Protein AF-A0A7C9RPH0-F1 (afdb_monomer_lite)

Foldseek 3Di:
DAQQDWWAFPVRDIDGRHHDDDDDDDDDDDDDDDPQQQWDWDDPPNTTTIDRPFPAKWKWKAKAWPVVVVVCVVPNQALVVQQVVDPADPVRRGSKGKTWIDDVPCPPRQVVNNVVNVVHADPPIWMKMWMKMAGPSLVVNCVVVVQWDWDQPDPVVSIIIIIGHRVSRVRIDTPDMDID

Structure (mmCIF, N/CA/C/O backbone):
data_AF-A0A7C9RPH0-F1
#
_entry.id   AF-A0A7C9RPH0-F1
#
loop_
_atom_site.group_PDB
_atom_site.id
_atom_site.type_symbol
_atom_site.label_atom_id
_atom_site.label_alt_id
_atom_site.label_comp_id
_atom_site.label_asym_id
_atom_site.label_entity_id
_atom_site.label_seq_id
_atom_site.pdbx_PDB_ins_code
_atom_site.Cartn_x
_atom_site.Cartn_y
_atom_site.Cartn_z
_atom_site.occupancy
_atom_site.B_iso_or_equiv
_atom_site.auth_seq_id
_atom_site.auth_comp_id
_atom_site.auth_asym_id
_atom_site.auth_atom_id
_atom_site.pdbx_PDB_model_num
ATOM 1 N N . MET A 1 1 ? -15.385 -4.406 11.941 1.00 66.00 1 MET A N 1
ATOM 2 C CA . MET A 1 1 ? -15.751 -5.744 12.454 1.00 66.00 1 MET A CA 1
ATOM 3 C C . MET A 1 1 ? -17.190 -6.094 12.086 1.00 66.00 1 MET A C 1
ATOM 5 O O . MET A 1 1 ? -18.080 -5.258 12.237 1.00 66.00 1 MET A O 1
ATOM 9 N N . ALA A 1 2 ? -17.422 -7.305 11.589 1.00 77.12 2 ALA A N 1
ATOM 10 C CA . ALA A 1 2 ? -18.717 -7.814 11.143 1.00 77.12 2 ALA A CA 1
ATOM 11 C C . ALA A 1 2 ? -18.932 -9.259 11.617 1.00 77.12 2 ALA A C 1
ATOM 13 O O . ALA A 1 2 ? -17.967 -9.973 11.889 1.00 77.12 2 ALA A O 1
ATOM 14 N N . ALA A 1 3 ? -20.197 -9.687 11.698 1.00 85.25 3 ALA A N 1
ATOM 15 C CA . ALA A 1 3 ? -20.515 -11.095 11.918 1.00 85.25 3 ALA A CA 1
ATOM 16 C C . ALA A 1 3 ? -19.850 -11.942 10.824 1.00 85.25 3 ALA A C 1
ATOM 18 O O . ALA A 1 3 ? -19.819 -11.540 9.662 1.00 85.25 3 ALA A O 1
ATOM 19 N N . GLY A 1 4 ? -19.277 -13.077 11.207 1.00 84.94 4 GLY A N 1
ATOM 20 C CA . GLY A 1 4 ? -18.515 -13.924 10.301 1.00 84.94 4 GLY A CA 1
ATOM 21 C C . GLY A 1 4 ? -16.999 -13.699 10.309 1.00 84.94 4 GLY A C 1
ATOM 22 O O . GLY A 1 4 ? -16.309 -14.530 9.738 1.00 84.94 4 GLY A O 1
ATOM 23 N N . GLN A 1 5 ? -16.450 -12.661 10.950 1.00 88.75 5 GLN A N 1
ATOM 24 C CA . GLN A 1 5 ? -14.988 -12.472 11.057 1.00 88.75 5 GLN A CA 1
ATOM 25 C C . GLN A 1 5 ? -14.395 -13.178 12.288 1.00 88.75 5 GLN A C 1
ATOM 27 O O . GLN A 1 5 ? -15.106 -13.378 13.272 1.00 88.75 5 GLN A O 1
ATOM 32 N N . ASP A 1 6 ? -13.107 -13.525 12.243 1.00 87.50 6 ASP A N 1
ATOM 33 C CA . ASP A 1 6 ? -12.375 -14.141 13.360 1.00 87.50 6 ASP A CA 1
ATOM 34 C C . ASP A 1 6 ? -11.551 -13.114 14.155 1.00 87.50 6 ASP A C 1
ATOM 36 O O . ASP A 1 6 ? -11.037 -12.142 13.598 1.00 87.50 6 ASP A O 1
ATOM 40 N N . LEU A 1 7 ? -11.446 -13.333 15.468 1.00 81.75 7 LEU A N 1
ATOM 41 C CA . LEU A 1 7 ? -10.686 -12.534 16.429 1.00 81.75 7 LEU A CA 1
ATOM 42 C C . LEU A 1 7 ? -9.687 -13.408 17.184 1.00 81.75 7 LEU A C 1
ATOM 44 O O . LEU A 1 7 ? -10.058 -14.460 17.698 1.00 81.75 7 LEU A O 1
ATOM 48 N N . ALA A 1 8 ? -8.458 -12.929 17.355 1.00 81.06 8 ALA A N 1
ATOM 49 C CA . ALA A 1 8 ? -7.452 -13.625 18.149 1.00 81.06 8 ALA A CA 1
ATOM 50 C C . ALA A 1 8 ? -7.639 -13.401 19.666 1.00 81.06 8 ALA A C 1
ATOM 52 O O . ALA A 1 8 ? -7.936 -12.288 20.116 1.00 81.06 8 ALA A O 1
ATOM 53 N N . THR A 1 9 ? -7.421 -14.453 20.458 1.00 78.00 9 THR A N 1
ATOM 54 C CA . THR A 1 9 ? -7.361 -14.418 21.930 1.00 78.00 9 THR A CA 1
ATOM 55 C C . THR A 1 9 ? -5.921 -14.401 22.434 1.00 78.00 9 THR A C 1
ATOM 57 O O . THR A 1 9 ? -4.989 -14.736 21.705 1.00 78.00 9 THR A O 1
ATOM 60 N N . SER A 1 10 ? -5.737 -14.091 23.721 1.00 73.88 10 SER A N 1
ATOM 61 C CA . SER A 1 10 ? -4.418 -14.112 24.374 1.00 73.88 10 SER A CA 1
ATOM 62 C C . SER A 1 10 ? -3.764 -15.487 24.425 1.00 73.88 10 SER A C 1
ATOM 64 O O . SER A 1 10 ? -2.544 -15.573 24.495 1.00 73.88 10 SER A O 1
ATOM 66 N N . ALA A 1 11 ? -4.557 -16.554 24.330 1.00 79.81 11 ALA A N 1
ATOM 67 C CA . ALA A 1 11 ? -4.067 -17.923 24.225 1.00 79.81 11 ALA A CA 1
ATOM 68 C C . ALA A 1 11 ? -3.737 -18.334 22.773 1.00 79.81 11 ALA A C 1
ATOM 70 O O . ALA A 1 11 ? -3.493 -19.509 22.516 1.00 79.81 11 ALA A O 1
ATOM 71 N N . GLY A 1 12 ? -3.778 -17.402 21.812 1.00 78.00 12 GLY A N 1
ATOM 72 C CA . GLY A 1 12 ? -3.522 -17.679 20.395 1.00 78.00 12 GLY A CA 1
ATOM 73 C C . GLY A 1 12 ? -4.671 -18.388 19.668 1.00 78.00 12 GLY A C 1
ATOM 74 O O . GLY A 1 12 ? -4.477 -18.897 18.568 1.00 78.00 12 GLY A O 1
ATOM 75 N N . MET A 1 13 ? -5.869 -18.439 20.258 1.00 83.88 13 MET A N 1
ATOM 76 C CA . MET A 1 13 ? -7.048 -19.061 19.640 1.00 83.88 13 MET A CA 1
ATOM 77 C C . MET A 1 13 ? -7.831 -18.050 18.794 1.00 83.88 13 MET A C 1
ATOM 79 O O . MET A 1 13 ? -7.762 -16.851 19.045 1.00 83.88 13 MET A O 1
ATOM 83 N N . GLN A 1 14 ? -8.631 -18.535 17.840 1.00 86.94 14 GLN A N 1
ATOM 84 C CA . GLN A 1 14 ? -9.555 -17.714 17.048 1.00 86.94 14 GLN A CA 1
ATOM 85 C C . GLN A 1 14 ? -10.986 -17.804 17.606 1.00 86.94 14 GLN A C 1
ATOM 87 O O . GLN A 1 14 ? -11.475 -18.890 17.922 1.00 86.94 14 GLN A O 1
ATOM 92 N N . LEU A 1 15 ? -11.675 -16.667 17.706 1.00 84.44 15 LEU A N 1
ATOM 93 C CA . LEU A 1 15 ? -13.086 -16.540 18.070 1.00 84.44 15 LEU A CA 1
ATOM 94 C C . LEU A 1 15 ? -13.872 -15.913 16.918 1.00 84.44 15 LEU A C 1
ATOM 96 O O . LEU A 1 15 ? -13.566 -14.806 16.486 1.00 84.44 15 LEU A O 1
ATOM 100 N N . ARG A 1 16 ? -14.943 -16.575 16.477 1.00 89.56 16 ARG A N 1
ATOM 101 C CA . ARG A 1 16 ? -15.834 -16.072 15.424 1.00 89.56 16 ARG A CA 1
ATOM 102 C C . ARG A 1 16 ? -16.832 -15.054 15.982 1.00 89.56 16 ARG A C 1
ATOM 104 O O . ARG A 1 16 ? -17.532 -15.327 16.959 1.00 89.56 16 ARG A O 1
ATOM 111 N N . ILE A 1 17 ? -16.967 -13.904 15.324 1.00 85.38 17 ILE A N 1
ATOM 112 C CA . ILE A 1 17 ? -18.021 -12.925 15.616 1.00 85.38 17 ILE A CA 1
ATOM 113 C C . ILE A 1 17 ? -19.363 -13.497 15.147 1.00 85.38 17 ILE A C 1
ATOM 115 O O . ILE A 1 17 ? -19.589 -13.650 13.948 1.00 85.38 17 ILE A O 1
ATOM 119 N N . VAL A 1 18 ? -20.273 -13.779 16.081 1.00 90.75 18 VAL A N 1
ATOM 120 C CA . VAL A 1 18 ? -21.601 -14.345 15.769 1.00 90.75 18 VAL A CA 1
ATOM 121 C C . VAL A 1 18 ? -22.665 -13.281 15.490 1.00 90.75 18 VAL A C 1
ATOM 123 O O . VAL A 1 18 ? -23.576 -13.510 14.703 1.00 90.75 18 VAL A O 1
ATOM 126 N N . ALA A 1 19 ? -22.548 -12.103 16.105 1.00 88.19 19 ALA A N 1
ATOM 127 C CA . ALA A 1 19 ? -23.472 -10.988 15.930 1.00 88.19 19 ALA A CA 1
ATOM 128 C C . ALA A 1 19 ? -22.808 -9.669 16.353 1.00 88.19 19 ALA A C 1
ATOM 130 O O . ALA A 1 19 ? -21.837 -9.667 17.109 1.00 88.19 19 ALA A O 1
ATOM 131 N N . LYS A 1 20 ? -23.358 -8.541 15.892 1.00 89.19 20 LYS A N 1
ATOM 132 C CA . LYS A 1 20 ? -22.994 -7.192 16.352 1.00 89.19 20 LYS A CA 1
ATOM 133 C C . LYS A 1 20 ? -24.258 -6.406 16.696 1.00 89.19 20 LYS A C 1
ATOM 135 O O . LYS A 1 20 ? -25.255 -6.519 15.987 1.00 89.19 20 LYS A O 1
ATOM 140 N N . ARG A 1 21 ? -24.206 -5.579 17.742 1.00 88.25 21 ARG A N 1
ATOM 141 C CA . ARG A 1 21 ? -25.268 -4.628 18.102 1.00 88.25 21 ARG A CA 1
ATOM 142 C C . ARG A 1 21 ? -24.651 -3.249 18.303 1.00 88.25 21 ARG A C 1
ATOM 144 O O . ARG A 1 21 ? -23.811 -3.082 19.179 1.00 88.25 21 ARG A O 1
ATOM 151 N N . ALA A 1 22 ? -25.073 -2.280 17.497 1.00 85.19 22 ALA A N 1
ATOM 152 C CA . ALA A 1 22 ? -24.745 -0.877 17.719 1.00 85.19 22 ALA A CA 1
ATOM 153 C C . ALA A 1 22 ? -25.718 -0.285 18.747 1.00 85.19 22 ALA A C 1
ATOM 155 O O . ALA A 1 22 ? -26.910 -0.597 18.728 1.00 85.19 22 ALA A O 1
ATOM 156 N N . TRP A 1 23 ? -25.207 0.537 19.654 1.00 88.50 23 TRP A N 1
ATOM 157 C CA . TRP A 1 23 ? -25.990 1.225 20.674 1.00 88.50 23 TRP A CA 1
ATOM 158 C C . TRP A 1 23 ? -25.231 2.479 21.131 1.00 88.50 23 TRP A C 1
ATOM 160 O O . TRP A 1 23 ? -24.039 2.615 20.850 1.00 88.50 23 TRP A O 1
ATOM 170 N N . THR A 1 24 ? -25.921 3.402 21.796 1.00 87.12 24 THR A N 1
ATOM 171 C CA . THR A 1 24 ? -25.364 4.692 22.220 1.00 87.12 24 THR A CA 1
ATOM 172 C C . THR A 1 24 ? -25.488 4.838 23.731 1.00 87.12 24 THR A C 1
ATOM 174 O O . THR A 1 24 ? -26.584 4.693 24.268 1.00 87.12 24 THR A O 1
ATOM 177 N N . GLU A 1 25 ? -24.383 5.178 24.396 1.00 90.75 25 GLU A N 1
ATOM 178 C CA . GLU A 1 25 ? -24.331 5.548 25.817 1.00 90.75 25 GLU A CA 1
ATOM 179 C C . GLU A 1 25 ? -23.483 6.798 26.012 1.00 90.75 25 GLU A C 1
ATOM 181 O O . GLU A 1 25 ? -22.584 7.080 25.218 1.00 90.75 25 GLU A O 1
ATOM 186 N N . LYS A 1 26 ? -23.714 7.504 27.120 1.00 90.19 26 LYS A N 1
ATOM 187 C CA . LYS A 1 26 ? -22.752 8.464 27.659 1.00 90.19 26 LYS A CA 1
ATOM 188 C C . LYS A 1 26 ? -21.983 7.801 28.800 1.00 90.19 26 LYS A C 1
ATOM 190 O O . LYS A 1 26 ? -22.462 7.785 29.927 1.00 90.19 26 LYS A O 1
ATOM 195 N N . ALA A 1 27 ? -20.789 7.309 28.494 1.00 86.00 27 ALA A N 1
ATOM 196 C CA . ALA A 1 27 ? -19.848 6.751 29.459 1.00 86.00 27 ALA A CA 1
ATOM 197 C C . ALA A 1 27 ? -18.463 7.380 29.268 1.00 86.00 27 ALA A C 1
ATOM 199 O O . ALA A 1 27 ? -18.108 7.788 28.159 1.00 86.00 27 ALA A O 1
ATOM 200 N N . GLN A 1 28 ? -17.667 7.448 30.338 1.00 86.25 28 GLN A N 1
ATOM 201 C CA . GLN A 1 28 ? -16.252 7.779 30.204 1.00 86.25 28 GLN A CA 1
ATOM 202 C C . GLN A 1 28 ? -15.533 6.579 29.583 1.00 86.25 28 GLN A C 1
ATOM 204 O O . GLN A 1 28 ? -15.527 5.488 30.149 1.00 86.25 28 GLN A O 1
ATOM 209 N N . VAL A 1 29 ? -14.932 6.789 28.416 1.00 79.06 29 VAL A N 1
ATOM 210 C CA . VAL A 1 29 ? -14.102 5.793 27.735 1.00 79.06 29 VAL A CA 1
ATOM 211 C C . VAL A 1 29 ? -12.645 6.221 27.832 1.00 79.06 29 VAL A C 1
ATOM 213 O O . VAL A 1 29 ? -12.322 7.395 27.653 1.00 79.06 29 VAL A O 1
ATOM 216 N N . LEU A 1 30 ? -11.770 5.275 28.162 1.00 77.88 30 LEU A N 1
ATOM 217 C CA . LEU A 1 30 ? -10.332 5.503 28.266 1.00 77.88 30 LEU A CA 1
ATOM 218 C C . LEU A 1 30 ? -9.640 4.868 27.063 1.00 77.88 30 LEU A C 1
ATOM 220 O O . LEU A 1 30 ? -10.042 3.794 26.615 1.00 77.88 30 LEU A O 1
ATOM 224 N N . ASN A 1 31 ? -8.598 5.528 26.560 1.00 66.00 31 ASN A N 1
ATOM 225 C CA . ASN A 1 31 ? -7.715 4.955 25.554 1.00 66.00 31 ASN A CA 1
ATOM 226 C C . ASN A 1 31 ? -6.385 4.556 26.204 1.00 66.00 31 ASN A C 1
ATOM 228 O O . ASN A 1 31 ? -5.899 5.257 27.093 1.00 66.00 31 ASN A O 1
ATOM 232 N N . LEU A 1 32 ? -5.811 3.435 25.768 1.00 68.94 32 LEU A N 1
ATOM 233 C CA . LEU A 1 32 ? -4.523 2.951 26.253 1.00 68.94 32 LEU A CA 1
ATOM 234 C C . LEU A 1 32 ? -3.445 3.210 25.204 1.00 68.94 32 LEU A C 1
ATOM 236 O O . LEU A 1 32 ? -3.462 2.619 24.121 1.00 68.94 32 LEU A O 1
ATOM 240 N N . THR A 1 33 ? -2.475 4.048 25.554 1.00 65.38 33 THR A N 1
ATOM 241 C CA . THR A 1 33 ? -1.228 4.151 24.798 1.00 65.38 33 THR A CA 1
ATOM 242 C C . THR A 1 33 ? -0.324 2.999 25.218 1.00 65.38 33 THR A C 1
ATOM 244 O O . THR A 1 33 ? 0.070 2.906 26.377 1.00 65.38 33 THR A O 1
ATOM 247 N N . VAL A 1 34 ? -0.028 2.104 24.279 1.00 65.94 34 VAL A N 1
ATOM 248 C CA . VAL A 1 34 ? 0.954 1.029 24.454 1.00 65.94 34 VAL A CA 1
ATOM 249 C C . VAL A 1 34 ? 2.191 1.407 23.657 1.00 65.94 34 VAL A C 1
ATOM 251 O O . VAL A 1 34 ? 2.067 1.747 22.485 1.00 65.94 34 VAL A O 1
ATOM 254 N N . GLU A 1 35 ? 3.364 1.369 24.279 1.00 60.34 35 GLU A N 1
ATOM 255 C CA . GLU A 1 35 ? 4.635 1.582 23.587 1.00 60.34 35 GLU A CA 1
ATOM 256 C C . GLU A 1 35 ? 4.997 0.350 22.736 1.00 60.34 35 GLU A C 1
ATOM 258 O O . GLU A 1 35 ? 4.873 -0.793 23.186 1.00 60.34 35 GLU A O 1
ATOM 263 N N . GLY A 1 36 ? 5.436 0.567 21.493 1.00 67.56 36 GLY A N 1
ATOM 264 C CA . GLY A 1 36 ? 5.839 -0.502 20.577 1.00 67.56 36 GLY A CA 1
ATOM 265 C C . GLY A 1 36 ? 4.667 -1.106 19.801 1.00 67.56 36 GLY A C 1
ATOM 266 O O . GLY A 1 36 ? 4.068 -0.460 18.946 1.00 67.56 36 GLY A O 1
ATOM 267 N N . ILE A 1 37 ? 4.341 -2.381 20.033 1.00 61.66 37 ILE A N 1
ATOM 268 C CA . ILE A 1 37 ? 3.188 -2.999 19.367 1.00 61.66 37 ILE A CA 1
ATOM 269 C C . ILE A 1 37 ? 1.930 -2.440 20.034 1.00 61.66 37 ILE A C 1
ATOM 271 O O . ILE A 1 37 ? 1.573 -2.871 21.127 1.00 61.66 37 ILE A O 1
ATOM 275 N N . HIS A 1 38 ? 1.234 -1.522 19.353 1.00 67.38 38 HIS A N 1
ATOM 276 C CA . HIS A 1 38 ? -0.039 -0.926 19.786 1.00 67.38 38 HIS A CA 1
ATOM 277 C C . HIS A 1 38 ? -1.199 -1.934 19.735 1.00 67.38 38 HIS A C 1
ATOM 279 O O . HIS A 1 38 ? -2.273 -1.670 19.196 1.00 67.38 38 HIS A O 1
ATOM 285 N N . THR A 1 39 ? -0.971 -3.136 20.254 1.00 62.75 39 THR A N 1
ATOM 286 C CA . THR A 1 39 ? -1.961 -4.191 20.354 1.00 62.75 39 THR A CA 1
ATOM 287 C C . THR A 1 39 ? -2.059 -4.622 21.800 1.00 62.75 39 THR A C 1
ATOM 289 O O . THR A 1 39 ? -1.086 -5.095 22.381 1.00 62.75 39 THR A O 1
ATOM 292 N N . TYR A 1 40 ? -3.236 -4.458 22.382 1.00 67.75 40 TYR A N 1
ATOM 293 C CA . TYR A 1 40 ? -3.518 -4.875 23.748 1.00 67.75 40 TYR A CA 1
ATOM 294 C C . TYR A 1 40 ? -4.758 -5.749 23.777 1.00 67.75 40 TYR A C 1
ATOM 296 O O . TYR A 1 40 ? -5.594 -5.717 22.873 1.00 67.75 40 TYR A O 1
ATOM 304 N N . TYR A 1 41 ? -4.871 -6.550 24.829 1.00 73.56 41 TYR A N 1
ATOM 305 C CA . TYR A 1 41 ? -6.088 -7.294 25.098 1.00 73.56 41 TYR A CA 1
ATOM 306 C C . TYR A 1 41 ? -7.028 -6.437 25.938 1.00 73.56 41 TYR A C 1
ATOM 308 O O . TYR A 1 41 ? -6.647 -5.972 27.010 1.00 73.56 41 TYR A O 1
ATOM 316 N N . VAL A 1 42 ? -8.264 -6.263 25.476 1.00 75.00 42 VAL A N 1
ATOM 317 C CA . VAL A 1 42 ? -9.366 -5.776 26.321 1.00 75.00 42 VAL A CA 1
ATOM 318 C C . VAL A 1 42 ? -10.255 -6.943 26.714 1.00 75.00 42 VAL A C 1
ATOM 320 O O . VA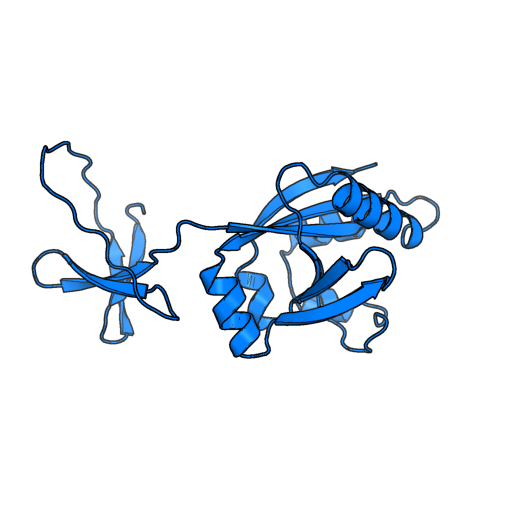L A 1 42 ? -10.405 -7.904 25.957 1.00 75.00 42 VAL A O 1
ATOM 323 N N . LEU A 1 43 ? -10.864 -6.866 27.893 1.00 81.69 43 LEU A N 1
ATOM 324 C CA . LEU A 1 43 ? -11.856 -7.845 28.316 1.00 81.69 43 LEU A CA 1
ATOM 325 C C . LEU A 1 43 ? -13.233 -7.463 27.764 1.00 81.69 43 LEU A C 1
ATOM 327 O O . LEU A 1 43 ? -13.814 -6.455 28.157 1.00 81.69 43 LEU A O 1
ATOM 331 N N . ALA A 1 44 ? -13.775 -8.295 26.875 1.00 74.44 44 ALA A N 1
ATOM 332 C CA . ALA A 1 44 ? -15.187 -8.274 26.510 1.00 74.44 44 ALA A CA 1
ATOM 333 C C . ALA A 1 44 ? -15.929 -9.271 27.415 1.00 74.44 44 ALA A C 1
ATOM 335 O O . ALA A 1 44 ? -15.929 -10.482 27.171 1.00 74.44 44 ALA A O 1
ATOM 336 N N . GLY A 1 45 ? -16.500 -8.779 28.518 1.00 82.25 45 GLY A N 1
ATOM 337 C CA . GLY A 1 45 ? -16.953 -9.647 29.608 1.00 82.25 45 GLY A CA 1
ATOM 338 C C . GLY A 1 45 ? -15.756 -10.338 30.270 1.00 82.25 45 GLY A C 1
ATOM 339 O O . GLY A 1 45 ? -14.897 -9.667 30.828 1.00 82.25 45 GLY A O 1
ATOM 340 N N . ASN A 1 46 ? -15.675 -11.669 30.185 1.00 79.62 46 ASN A N 1
ATOM 341 C CA . ASN A 1 46 ? -14.556 -12.469 30.708 1.00 79.62 46 ASN A CA 1
ATOM 342 C C . ASN A 1 46 ? -13.598 -12.992 29.618 1.00 79.62 46 ASN A C 1
ATOM 344 O O . ASN A 1 46 ? -12.754 -13.841 29.905 1.00 79.62 46 ASN A O 1
ATOM 348 N N . LYS A 1 47 ? -13.728 -12.519 28.369 1.00 76.31 47 LYS A N 1
ATOM 349 C CA . LYS A 1 47 ? -12.908 -12.976 27.239 1.00 76.31 47 LYS A CA 1
ATOM 350 C C . LYS A 1 47 ? -11.923 -11.890 26.793 1.00 76.31 47 LYS A C 1
ATOM 352 O O . LYS A 1 47 ? -12.377 -10.803 26.433 1.00 76.31 47 LYS A O 1
ATOM 357 N N . PRO A 1 48 ? -10.607 -12.162 26.766 1.00 75.88 48 PRO A N 1
ATOM 358 C CA . PRO A 1 48 ? -9.632 -11.237 26.201 1.00 75.88 48 PRO A CA 1
ATOM 359 C C . PRO A 1 48 ? -9.730 -11.221 24.671 1.00 75.88 48 PRO A C 1
ATOM 361 O O . PRO A 1 48 ? -9.692 -12.273 24.029 1.00 75.88 48 PRO A O 1
ATOM 364 N N . VAL A 1 49 ? -9.829 -10.024 24.094 1.00 74.00 49 VAL A N 1
ATOM 365 C CA . VAL A 1 49 ? -9.866 -9.780 22.645 1.00 74.00 49 VAL A CA 1
ATOM 366 C C . VAL A 1 49 ? -8.699 -8.886 22.256 1.00 74.00 49 VAL A C 1
ATOM 368 O O . VAL A 1 49 ? -8.484 -7.855 22.892 1.00 74.00 49 VAL A O 1
ATOM 371 N N . LEU A 1 50 ? -7.959 -9.278 21.219 1.00 74.88 50 LEU A N 1
ATOM 372 C CA . LEU A 1 50 ? -6.853 -8.494 20.678 1.00 74.88 50 LEU A CA 1
ATOM 373 C C . LEU A 1 50 ? -7.380 -7.244 19.948 1.00 74.88 50 LEU A C 1
ATOM 375 O O . LEU A 1 50 ? -8.117 -7.364 18.969 1.00 74.88 50 LEU A O 1
ATOM 379 N N . VAL A 1 51 ? -6.998 -6.049 20.405 1.00 67.31 51 VAL A N 1
ATOM 380 C CA . VAL A 1 51 ? -7.379 -4.762 19.801 1.00 67.31 51 VAL A CA 1
ATOM 381 C C . VAL A 1 51 ? -6.135 -4.053 19.293 1.00 67.31 51 VAL A C 1
ATOM 383 O O . VAL A 1 51 ? -5.177 -3.886 20.041 1.00 67.31 51 VAL A O 1
ATOM 386 N N . HIS A 1 52 ? -6.163 -3.622 18.030 1.00 69.19 52 HIS A N 1
ATOM 387 C CA . HIS A 1 52 ? -5.112 -2.806 17.428 1.00 69.19 52 HIS A CA 1
ATOM 388 C C . HIS A 1 52 ? -5.494 -1.330 17.563 1.00 69.19 52 HIS A C 1
ATOM 390 O O . HIS A 1 52 ? -6.506 -0.897 17.014 1.00 69.19 52 HIS A O 1
ATOM 396 N N . ASN A 1 53 ? -4.716 -0.570 18.324 1.00 65.25 53 ASN A N 1
ATOM 397 C CA . ASN A 1 53 ? -4.962 0.838 18.612 1.00 65.25 53 ASN A CA 1
ATOM 398 C C . ASN A 1 53 ? -3.972 1.712 17.843 1.00 65.25 53 ASN A C 1
ATOM 400 O O . ASN A 1 53 ? -3.080 2.325 18.423 1.00 65.25 53 ASN A O 1
ATOM 404 N N . CYS A 1 54 ? -4.116 1.713 16.521 1.00 70.31 54 CYS A N 1
ATOM 405 C CA . CYS A 1 54 ? -3.344 2.551 15.613 1.00 70.31 54 CYS A CA 1
ATOM 406 C C . CYS A 1 54 ? -4.294 3.533 14.931 1.00 70.31 54 CYS A C 1
ATOM 408 O O . CYS A 1 54 ? -5.149 3.115 14.150 1.00 70.31 54 CYS A O 1
ATOM 410 N N . GLY A 1 55 ? -4.175 4.819 15.263 1.00 70.44 55 GLY A N 1
ATOM 411 C CA . GLY A 1 55 ? -4.956 5.894 14.640 1.00 70.44 55 GLY A CA 1
ATOM 412 C C . GLY A 1 55 ? -4.238 6.593 13.486 1.00 70.44 55 GLY A C 1
ATOM 413 O O . GLY A 1 55 ? -4.836 7.440 12.832 1.00 70.44 55 GLY A O 1
ATOM 414 N N . GLU A 1 56 ? -2.971 6.254 13.247 1.00 86.31 56 GLU A N 1
ATOM 415 C CA . GLU A 1 56 ? -2.103 6.944 12.296 1.00 86.31 56 GLU A CA 1
ATOM 416 C C . GLU A 1 56 ? -1.758 6.038 11.116 1.00 86.31 56 GLU A C 1
ATOM 418 O O . GLU A 1 56 ? -1.430 4.859 11.279 1.00 86.31 56 GLU A O 1
ATOM 423 N N . THR A 1 57 ? -1.813 6.602 9.916 1.00 90.38 57 THR A N 1
ATOM 424 C CA . THR A 1 57 ? -1.489 5.923 8.662 1.00 90.38 57 THR A CA 1
ATOM 425 C C . THR A 1 57 ? -0.387 6.666 7.929 1.00 90.38 57 THR A C 1
ATOM 427 O O . THR A 1 57 ? -0.266 7.882 8.046 1.00 90.38 57 THR A O 1
ATOM 430 N N . MET A 1 58 ? 0.389 5.922 7.153 1.00 93.31 58 MET A N 1
ATOM 431 C CA . MET A 1 58 ? 1.394 6.438 6.235 1.00 93.31 58 MET A CA 1
ATOM 432 C C . MET A 1 58 ? 1.017 6.051 4.812 1.00 93.31 58 MET A C 1
ATOM 434 O O . MET A 1 58 ? 0.593 4.912 4.583 1.00 93.31 58 MET A O 1
ATOM 438 N N . ASP A 1 59 ? 1.227 6.977 3.882 1.00 94.75 59 ASP A N 1
ATOM 439 C CA . ASP A 1 59 ? 0.983 6.777 2.460 1.00 94.75 59 ASP A CA 1
ATOM 440 C C . ASP A 1 59 ? 2.316 6.678 1.703 1.00 94.75 59 ASP A C 1
ATOM 442 O O . ASP A 1 59 ? 3.279 7.383 1.998 1.00 94.75 59 ASP A O 1
ATOM 446 N N . PHE A 1 60 ? 2.370 5.795 0.709 1.00 94.44 60 PHE A N 1
ATOM 447 C CA . PHE A 1 60 ? 3.574 5.441 -0.034 1.00 94.44 60 PHE A CA 1
ATOM 448 C C . PHE A 1 60 ? 3.294 5.439 -1.537 1.00 94.44 60 PHE A C 1
ATOM 450 O O . PHE A 1 60 ? 2.493 4.639 -2.028 1.00 94.44 60 PHE A O 1
ATOM 457 N N . ALA A 1 61 ? 3.964 6.314 -2.283 1.00 93.31 61 ALA A N 1
ATOM 458 C CA . ALA A 1 61 ? 3.841 6.406 -3.731 1.00 93.31 61 ALA A CA 1
ATOM 459 C C . ALA A 1 61 ? 4.793 5.451 -4.453 1.00 93.31 61 ALA A C 1
ATOM 461 O O . ALA A 1 61 ? 5.990 5.394 -4.167 1.00 93.31 61 ALA A O 1
ATOM 462 N N . HIS A 1 62 ? 4.259 4.758 -5.455 1.00 91.81 62 HIS A N 1
ATOM 463 C CA . HIS A 1 62 ? 4.992 3.871 -6.345 1.00 91.81 62 HIS A CA 1
ATOM 464 C C . HIS A 1 62 ? 4.730 4.241 -7.808 1.00 91.81 62 HIS A C 1
ATOM 466 O O . HIS A 1 62 ? 3.606 4.128 -8.304 1.00 91.81 62 HIS A O 1
ATOM 472 N N . GLY A 1 63 ? 5.783 4.670 -8.502 1.00 89.88 63 GLY A N 1
ATOM 473 C CA . GLY A 1 63 ? 5.779 4.867 -9.948 1.00 89.88 63 GLY A CA 1
ATOM 474 C C . GLY A 1 63 ? 6.066 3.570 -10.690 1.00 89.88 63 GLY A C 1
ATOM 475 O O . GLY A 1 63 ? 7.077 2.915 -10.432 1.00 89.88 63 GLY A O 1
ATOM 476 N N . THR A 1 64 ? 5.200 3.208 -11.629 1.00 88.38 64 THR A N 1
ATOM 477 C CA . THR A 1 64 ? 5.321 1.971 -12.404 1.00 88.38 64 THR A CA 1
ATOM 478 C C . THR A 1 64 ? 4.670 2.117 -13.774 1.00 88.38 64 THR A C 1
ATOM 480 O O . THR A 1 64 ? 4.309 3.218 -14.185 1.00 88.38 64 THR A O 1
ATOM 483 N N . THR A 1 65 ? 4.527 1.019 -14.503 1.00 89.19 65 THR A N 1
ATOM 484 C CA . THR A 1 65 ? 3.797 0.983 -15.764 1.00 89.19 65 THR A CA 1
ATOM 485 C C . THR A 1 65 ? 2.360 0.506 -15.561 1.00 89.19 65 THR A C 1
ATOM 487 O O . THR A 1 65 ? 2.022 -0.142 -14.570 1.00 89.19 65 THR A O 1
ATOM 490 N N . THR A 1 66 ? 1.476 0.819 -16.502 1.00 89.88 66 THR A N 1
ATOM 491 C CA . THR A 1 66 ? 0.068 0.393 -16.466 1.00 89.88 66 THR A CA 1
ATOM 492 C C . THR A 1 66 ? -0.079 -1.124 -16.452 1.00 89.88 66 THR A C 1
ATOM 494 O O . THR A 1 66 ? -0.909 -1.618 -15.695 1.00 89.88 66 THR A O 1
ATOM 497 N N . SER A 1 67 ? 0.765 -1.859 -17.184 1.00 87.19 67 SER A N 1
ATOM 498 C CA . SER A 1 67 ? 0.752 -3.327 -17.174 1.00 87.19 67 SER A CA 1
ATOM 499 C C . SER A 1 67 ? 1.120 -3.901 -15.800 1.00 87.19 67 SER A C 1
ATOM 501 O O . SER A 1 67 ? 0.453 -4.811 -15.305 1.00 87.19 67 SER A O 1
ATOM 503 N N . HIS A 1 68 ? 2.120 -3.323 -15.128 1.00 84.56 68 HIS A N 1
ATOM 504 C CA . HIS A 1 68 ? 2.489 -3.705 -13.765 1.00 84.56 68 HIS A CA 1
ATOM 505 C C . HIS A 1 68 ? 1.397 -3.334 -12.761 1.00 84.56 68 HIS A C 1
ATOM 507 O O . HIS A 1 68 ? 1.074 -4.129 -11.881 1.00 84.56 68 HIS A O 1
ATOM 513 N N . ALA A 1 69 ? 0.787 -2.157 -12.905 1.00 87.31 69 ALA A N 1
ATOM 514 C CA . ALA A 1 69 ? -0.344 -1.750 -12.079 1.00 87.31 69 ALA A CA 1
ATOM 515 C C . ALA A 1 69 ? -1.555 -2.687 -12.244 1.00 87.31 69 ALA A C 1
ATOM 517 O O . ALA A 1 69 ? -2.216 -3.010 -11.257 1.00 87.31 69 ALA A O 1
ATOM 518 N N . ASP A 1 70 ? -1.835 -3.153 -13.463 1.00 87.56 70 ASP A N 1
ATOM 519 C CA . ASP A 1 70 ? -2.882 -4.146 -13.730 1.00 87.56 70 ASP A CA 1
ATOM 520 C C . ASP A 1 70 ? -2.545 -5.501 -13.103 1.00 87.56 70 ASP A C 1
ATOM 522 O O . ASP A 1 70 ? -3.413 -6.138 -12.507 1.00 87.56 70 ASP A O 1
ATOM 526 N N . ASN A 1 71 ? -1.277 -5.919 -13.161 1.00 83.19 71 ASN A N 1
ATOM 527 C CA . ASN A 1 71 ? -0.829 -7.148 -12.515 1.00 83.19 71 ASN A CA 1
ATOM 528 C C . ASN A 1 71 ? -0.996 -7.092 -10.987 1.00 83.19 71 ASN A C 1
ATOM 530 O O . ASN A 1 71 ? -1.531 -8.037 -10.410 1.00 83.19 71 ASN A O 1
ATOM 534 N N . ILE A 1 72 ? -0.609 -5.981 -10.351 1.00 83.00 72 ILE A N 1
ATOM 535 C CA . ILE A 1 72 ? -0.789 -5.767 -8.906 1.00 83.00 72 ILE A CA 1
ATOM 536 C C . ILE A 1 72 ? -2.279 -5.760 -8.546 1.00 83.00 72 ILE A C 1
ATOM 538 O O . ILE A 1 72 ? -2.670 -6.359 -7.548 1.00 83.00 72 ILE A O 1
ATOM 542 N N . ALA A 1 73 ? -3.131 -5.132 -9.359 1.00 82.25 73 ALA A N 1
ATOM 543 C CA . ALA A 1 73 ? -4.573 -5.127 -9.118 1.00 82.25 73 ALA A CA 1
ATOM 544 C C . ALA A 1 73 ? -5.199 -6.529 -9.236 1.00 82.25 73 ALA A C 1
ATOM 546 O O . ALA A 1 73 ? -6.106 -6.859 -8.476 1.00 82.25 73 ALA A O 1
ATOM 547 N N . ALA A 1 74 ? -4.718 -7.351 -10.174 1.00 79.81 74 ALA A N 1
ATOM 548 C CA . ALA A 1 74 ? -5.233 -8.698 -10.408 1.00 79.81 74 ALA A CA 1
ATOM 549 C C . ALA A 1 74 ? -4.712 -9.733 -9.398 1.00 79.81 74 ALA A C 1
ATOM 551 O O . ALA A 1 74 ? -5.456 -10.629 -9.004 1.00 79.81 74 ALA A O 1
ATOM 552 N N . ASN A 1 75 ? -3.445 -9.621 -8.986 1.00 77.44 75 ASN A N 1
ATOM 553 C CA . ASN A 1 75 ? -2.742 -10.665 -8.229 1.00 77.44 75 ASN A CA 1
ATOM 554 C C . ASN A 1 75 ? -2.312 -10.229 -6.820 1.00 77.44 75 ASN A C 1
ATOM 556 O O . ASN A 1 75 ? -1.788 -11.042 -6.058 1.00 77.44 75 ASN A O 1
ATOM 560 N N . GLY A 1 76 ? -2.526 -8.962 -6.464 1.00 76.81 76 GLY A N 1
ATOM 561 C CA . GLY A 1 76 ? -1.999 -8.360 -5.245 1.00 76.81 76 GLY A CA 1
ATOM 562 C C . GLY A 1 76 ? -0.493 -8.091 -5.311 1.00 76.81 76 GLY A C 1
ATOM 563 O O . GLY A 1 76 ? 0.194 -8.399 -6.287 1.00 76.81 76 GLY A O 1
ATOM 564 N N . LEU A 1 77 ? 0.037 -7.508 -4.233 1.00 78.12 77 LEU A N 1
ATOM 565 C CA . LEU A 1 77 ? 1.479 -7.401 -4.027 1.00 78.12 77 LEU A CA 1
ATOM 566 C C . LEU A 1 77 ? 2.021 -8.780 -3.640 1.00 78.12 77 LEU A C 1
ATOM 568 O O . LEU A 1 77 ? 1.777 -9.267 -2.538 1.00 78.12 77 LEU A O 1
ATOM 572 N N . SER A 1 78 ? 2.751 -9.416 -4.549 1.00 67.75 78 SER A N 1
ATOM 573 C CA . SER A 1 78 ? 3.389 -10.706 -4.299 1.00 67.75 78 SER A CA 1
ATOM 574 C C . SER A 1 78 ? 4.885 -10.579 -4.522 1.00 67.75 78 SER A C 1
ATOM 576 O O . SER A 1 78 ? 5.318 -10.278 -5.630 1.00 67.75 78 SER A O 1
ATOM 578 N N . GLY A 1 79 ? 5.681 -10.846 -3.483 1.00 59.44 79 GLY A N 1
ATOM 579 C CA . GLY A 1 79 ? 7.138 -10.897 -3.599 1.00 59.44 79 GLY A CA 1
ATOM 580 C C . GLY A 1 79 ? 7.603 -11.964 -4.596 1.00 59.44 79 GLY A C 1
ATOM 581 O O . GLY A 1 79 ? 8.590 -11.753 -5.291 1.00 59.44 79 GLY A O 1
ATOM 582 N N . ASP A 1 80 ? 6.867 -13.073 -4.735 1.00 60.03 80 ASP A N 1
ATOM 583 C CA . ASP A 1 80 ? 7.141 -14.122 -5.728 1.00 60.03 80 ASP A CA 1
ATOM 584 C C . ASP A 1 80 ? 6.837 -13.645 -7.155 1.00 60.03 80 ASP A C 1
ATOM 586 O O . ASP A 1 80 ? 7.654 -13.828 -8.058 1.00 60.03 80 ASP A O 1
ATOM 590 N N . ALA A 1 81 ? 5.696 -12.977 -7.359 1.00 58.41 81 ALA A N 1
ATOM 591 C CA . ALA A 1 81 ? 5.332 -12.408 -8.656 1.00 58.41 81 ALA A CA 1
ATOM 592 C C . ALA A 1 81 ? 6.259 -11.246 -9.033 1.00 58.41 81 ALA A C 1
ATOM 594 O O . ALA A 1 81 ? 6.731 -11.168 -10.163 1.00 58.41 81 ALA A O 1
ATOM 595 N N . ALA A 1 82 ? 6.601 -10.389 -8.070 1.00 57.91 82 ALA A N 1
ATOM 596 C CA . ALA A 1 82 ? 7.583 -9.329 -8.234 1.00 57.91 82 ALA A CA 1
ATOM 597 C C . ALA A 1 82 ? 8.990 -9.899 -8.464 1.00 57.91 82 ALA A C 1
ATOM 599 O O . ALA A 1 82 ? 9.765 -9.271 -9.179 1.00 57.91 82 ALA A O 1
ATOM 600 N N . ARG A 1 83 ? 9.322 -11.091 -7.941 1.00 57.66 83 ARG A N 1
ATOM 601 C CA . ARG A 1 83 ? 10.558 -11.815 -8.284 1.00 57.66 83 ARG A CA 1
ATOM 602 C C . ARG A 1 83 ? 10.560 -12.321 -9.718 1.00 57.66 83 ARG A C 1
ATOM 604 O O . ARG A 1 83 ? 11.570 -12.177 -10.395 1.00 57.66 83 ARG A O 1
ATOM 611 N N . ALA A 1 84 ? 9.439 -12.871 -10.173 1.00 55.25 84 ALA A N 1
ATOM 612 C CA . ALA A 1 84 ? 9.274 -13.356 -11.539 1.00 55.25 84 ALA A CA 1
ATOM 613 C C . ALA A 1 84 ? 9.205 -12.220 -12.579 1.00 55.25 84 ALA A C 1
ATOM 615 O O . ALA A 1 84 ? 9.613 -12.418 -13.720 1.00 55.25 84 ALA A O 1
ATOM 616 N N . ALA A 1 85 ? 8.709 -11.041 -12.187 1.00 52.47 85 ALA A N 1
ATOM 617 C CA . ALA A 1 85 ? 8.562 -9.865 -13.049 1.00 52.47 85 ALA A CA 1
ATOM 618 C C . ALA A 1 85 ? 9.737 -8.870 -12.960 1.00 52.47 85 ALA A C 1
ATOM 620 O O . ALA A 1 85 ? 9.928 -8.067 -13.871 1.00 52.47 85 ALA A O 1
ATOM 621 N N . SER A 1 86 ? 10.541 -8.900 -11.889 1.00 53.88 86 SER A N 1
ATOM 622 C CA . SER A 1 86 ? 11.708 -8.021 -11.746 1.00 53.88 86 SER A CA 1
ATOM 623 C C . SER A 1 86 ? 12.897 -8.544 -12.542 1.00 53.88 86 SER A C 1
ATOM 625 O O . SER A 1 86 ? 13.490 -9.559 -12.191 1.00 53.88 86 SER A O 1
ATOM 627 N N . SER A 1 87 ? 13.380 -7.753 -13.496 1.00 52.88 87 SER A N 1
ATOM 628 C CA . SER A 1 87 ? 14.701 -7.921 -14.116 1.00 52.88 87 SER A CA 1
ATOM 629 C C . SER A 1 87 ? 15.863 -7.452 -13.214 1.00 52.88 87 SER A C 1
ATOM 631 O O . SER A 1 87 ? 16.882 -6.992 -13.716 1.00 52.88 87 SER A O 1
ATOM 633 N N . GLY A 1 88 ? 15.705 -7.532 -11.885 1.00 46.59 88 GLY A N 1
ATOM 634 C CA . GLY A 1 88 ? 16.673 -7.049 -10.895 1.00 46.59 88 GLY A CA 1
ATOM 635 C C . GLY A 1 88 ? 16.736 -5.520 -10.808 1.00 46.59 88 GLY A C 1
ATOM 636 O O . GLY A 1 88 ? 17.427 -4.865 -11.581 1.00 46.59 88 GLY A O 1
ATOM 637 N N . GLY A 1 89 ? 16.037 -4.927 -9.834 1.00 49.97 89 GLY A N 1
ATOM 638 C CA . GLY A 1 89 ? 16.261 -3.522 -9.472 1.00 49.97 89 GLY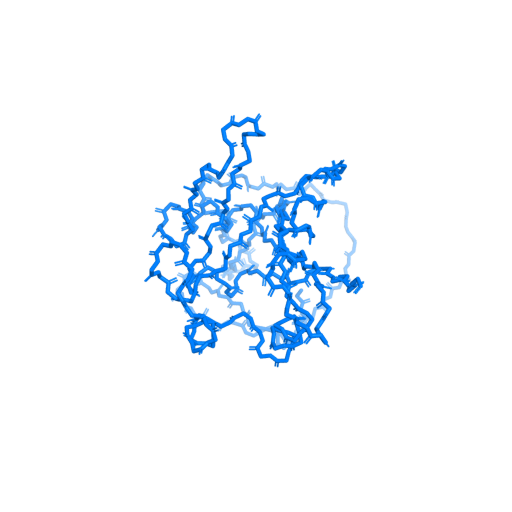 A CA 1
ATOM 639 C C . GLY A 1 89 ? 17.678 -3.291 -8.922 1.00 49.97 89 GLY A C 1
ATOM 640 O O . GLY A 1 89 ? 18.389 -4.245 -8.609 1.00 49.97 89 GLY A O 1
ATOM 641 N N . SER A 1 90 ? 18.077 -2.027 -8.736 1.00 50.47 90 SER A N 1
ATOM 642 C CA . SER A 1 90 ? 19.451 -1.582 -8.411 1.00 50.47 90 SER A CA 1
ATOM 643 C C . SER A 1 90 ? 20.095 -2.166 -7.139 1.00 50.47 90 SER A C 1
ATOM 645 O O . SER A 1 90 ? 21.245 -1.856 -6.851 1.00 50.47 90 SER A O 1
ATOM 647 N N . VAL A 1 91 ? 19.370 -2.972 -6.359 1.00 52.03 91 VAL A N 1
ATOM 648 C CA . VAL A 1 91 ? 19.853 -3.655 -5.143 1.00 52.03 91 VAL A CA 1
ATOM 649 C C . VAL A 1 91 ? 19.955 -5.178 -5.298 1.00 52.03 91 VAL A C 1
ATOM 651 O O . VAL A 1 91 ? 20.257 -5.864 -4.330 1.00 52.03 91 VAL A O 1
ATOM 654 N N . GLY A 1 92 ? 19.677 -5.736 -6.484 1.00 48.44 92 GLY A N 1
ATOM 655 C CA . GLY A 1 92 ? 19.809 -7.177 -6.743 1.00 48.44 92 GLY A CA 1
ATOM 656 C C . GLY A 1 92 ? 18.870 -8.071 -5.921 1.00 48.44 92 GLY A C 1
ATOM 657 O O . GLY A 1 92 ? 19.060 -9.282 -5.888 1.00 48.44 92 GLY A O 1
ATOM 658 N N . GLN A 1 93 ? 17.861 -7.490 -5.266 1.00 53.72 93 GLN A N 1
ATOM 659 C CA . GLN A 1 93 ? 16.844 -8.200 -4.492 1.00 53.72 93 GLN A CA 1
ATOM 660 C C . GLN A 1 93 ? 15.515 -8.162 -5.251 1.00 53.72 93 GLN A C 1
ATOM 662 O O . GLN A 1 93 ? 14.747 -7.204 -5.120 1.00 53.72 93 GLN A O 1
ATOM 667 N N . PRO A 1 94 ? 15.256 -9.149 -6.120 1.00 56.50 94 PRO A N 1
ATOM 668 C CA . PRO A 1 94 ? 13.976 -9.247 -6.798 1.00 56.50 94 PRO A CA 1
ATOM 669 C C . PRO A 1 94 ? 12.873 -9.505 -5.753 1.00 56.50 94 PRO A C 1
ATOM 671 O O . PRO A 1 94 ? 13.097 -10.199 -4.760 1.00 56.50 94 PRO A O 1
ATOM 674 N N . GLY A 1 95 ? 11.682 -8.940 -5.968 1.00 66.75 95 GLY A N 1
ATOM 675 C CA . GLY A 1 95 ? 10.542 -9.126 -5.061 1.00 66.75 95 GLY A CA 1
ATOM 676 C C . GLY A 1 95 ? 10.285 -8.026 -4.042 1.00 66.75 95 GLY A C 1
ATOM 677 O O . GLY A 1 95 ? 9.395 -8.216 -3.224 1.00 66.75 95 GLY A O 1
ATOM 678 N N . ASN A 1 96 ? 11.019 -6.912 -4.083 1.00 79.69 96 ASN A N 1
ATOM 679 C CA . ASN A 1 96 ? 10.783 -5.761 -3.211 1.00 79.69 96 ASN A CA 1
ATOM 680 C C . ASN A 1 96 ? 9.902 -4.706 -3.897 1.00 79.69 96 ASN A C 1
ATOM 682 O O . ASN A 1 96 ? 9.994 -4.496 -5.109 1.00 79.69 96 ASN A O 1
ATOM 686 N N . LEU A 1 97 ? 9.091 -3.999 -3.109 1.00 85.81 97 LEU A N 1
ATOM 687 C CA . LEU A 1 97 ? 8.331 -2.835 -3.558 1.00 85.81 97 LEU A CA 1
ATOM 688 C C . LEU A 1 97 ? 9.058 -1.564 -3.109 1.00 85.81 97 LEU A C 1
ATOM 690 O O . LEU A 1 97 ? 9.283 -1.349 -1.921 1.00 85.81 97 LEU A O 1
ATOM 694 N N . PHE A 1 98 ? 9.418 -0.729 -4.078 1.00 87.44 98 PHE A N 1
ATOM 695 C CA . PHE A 1 98 ? 10.157 0.515 -3.872 1.00 87.44 98 PHE A CA 1
ATOM 696 C C . PHE A 1 98 ? 9.190 1.690 -3.897 1.00 87.44 98 PHE A C 1
ATOM 698 O O . PHE A 1 98 ? 8.437 1.842 -4.864 1.00 87.44 98 PHE A O 1
ATOM 705 N N . THR A 1 99 ? 9.191 2.503 -2.849 1.00 91.38 99 THR A N 1
ATOM 706 C CA . THR A 1 99 ? 8.209 3.576 -2.679 1.00 91.38 99 THR A CA 1
ATOM 707 C C . THR A 1 99 ? 8.825 4.819 -2.055 1.00 91.38 99 THR A C 1
ATOM 709 O O . THR A 1 99 ? 9.891 4.748 -1.451 1.00 91.38 99 THR A O 1
ATOM 712 N N . TYR A 1 100 ? 8.121 5.940 -2.157 1.00 91.44 100 TYR A N 1
ATOM 713 C CA . TYR A 1 100 ? 8.423 7.162 -1.417 1.00 91.44 100 TYR A CA 1
ATOM 714 C C . TYR A 1 100 ? 7.277 7.484 -0.462 1.00 91.44 100 TYR A C 1
ATOM 716 O O . TYR A 1 100 ? 6.119 7.394 -0.871 1.00 91.44 100 TYR A O 1
ATOM 724 N N . GLU A 1 101 ? 7.578 7.852 0.785 1.00 91.81 101 GLU A N 1
ATOM 725 C CA . GLU A 1 101 ? 6.563 8.343 1.727 1.00 91.81 101 GLU A CA 1
ATOM 726 C C . GLU A 1 101 ? 5.948 9.645 1.199 1.00 91.81 101 GLU A C 1
ATOM 728 O O . GLU A 1 101 ? 6.662 10.541 0.754 1.00 91.81 101 GLU A O 1
ATOM 733 N N . VAL A 1 102 ? 4.620 9.740 1.236 1.00 88.69 102 VAL A N 1
ATOM 734 C CA . VAL A 1 102 ? 3.864 10.911 0.791 1.00 88.69 102 VAL A CA 1
ATOM 735 C C . VAL A 1 102 ? 3.115 11.493 1.974 1.00 88.69 102 VAL A C 1
ATOM 737 O O . VAL A 1 102 ? 2.300 10.822 2.603 1.00 88.69 102 VAL A O 1
ATOM 740 N N . ASN A 1 103 ? 3.342 12.778 2.222 1.00 84.88 103 ASN A N 1
ATOM 741 C CA . ASN A 1 103 ? 2.576 13.541 3.198 1.00 84.88 103 ASN A CA 1
ATOM 742 C C . ASN A 1 103 ? 1.426 14.309 2.524 1.00 84.88 103 ASN A C 1
ATOM 744 O O . ASN A 1 103 ? 1.510 14.641 1.336 1.00 84.88 103 ASN A O 1
ATOM 748 N N . PRO A 1 104 ? 0.348 14.650 3.256 1.00 77.94 104 PRO A N 1
ATOM 749 C CA . PRO A 1 104 ? -0.698 15.519 2.729 1.00 77.94 104 PRO A CA 1
ATOM 750 C C . PRO A 1 104 ? -0.113 16.831 2.181 1.00 77.94 104 PRO A C 1
ATOM 752 O O . PRO A 1 104 ? 0.553 17.571 2.900 1.00 77.94 104 PRO A O 1
ATOM 755 N N . GLY A 1 105 ? -0.372 17.120 0.903 1.00 75.38 105 GLY A N 1
ATOM 756 C CA . GLY A 1 105 ? 0.155 18.305 0.212 1.00 75.38 105 GLY A CA 1
ATOM 757 C C . GLY A 1 105 ? 1.511 18.116 -0.480 1.00 75.38 105 GLY A C 1
ATOM 758 O O . GLY A 1 105 ? 1.960 19.039 -1.153 1.00 75.38 105 GLY A O 1
ATOM 759 N N . ASP A 1 106 ? 2.136 16.939 -0.385 1.00 81.62 106 ASP A N 1
ATOM 760 C CA . ASP A 1 106 ? 3.418 16.639 -1.033 1.00 81.62 106 ASP A CA 1
ATOM 761 C C . ASP A 1 106 ? 3.248 16.307 -2.531 1.00 81.62 106 ASP A C 1
ATOM 763 O O . ASP A 1 106 ? 3.293 15.155 -2.976 1.00 81.62 106 ASP A O 1
ATOM 767 N N . SER A 1 107 ? 3.016 17.348 -3.336 1.00 82.38 107 SER A N 1
ATOM 768 C CA . SER A 1 107 ? 2.928 17.230 -4.797 1.00 82.38 107 SER A CA 1
ATOM 769 C C . SER A 1 107 ? 4.249 16.824 -5.442 1.00 82.38 107 SER A C 1
ATOM 771 O O . SER A 1 107 ? 4.247 16.212 -6.513 1.00 82.38 107 SER A O 1
ATOM 773 N N . ASP A 1 108 ? 5.369 17.154 -4.807 1.00 84.19 108 ASP A N 1
ATOM 774 C CA . ASP A 1 108 ? 6.694 16.972 -5.379 1.00 84.19 108 ASP A CA 1
ATOM 775 C C . ASP A 1 108 ? 7.079 15.497 -5.372 1.00 84.19 108 ASP A C 1
ATOM 777 O O . ASP A 1 108 ? 7.558 14.984 -6.385 1.00 84.19 108 ASP A O 1
ATOM 781 N N . THR A 1 109 ? 6.825 14.788 -4.271 1.00 84.12 109 THR A N 1
ATOM 782 C CA . THR A 1 109 ? 7.062 13.342 -4.188 1.00 84.12 109 THR A CA 1
ATOM 783 C C . THR A 1 109 ? 6.131 12.565 -5.115 1.00 84.12 109 THR A C 1
ATOM 785 O O . THR A 1 109 ? 6.580 11.654 -5.815 1.00 84.12 109 THR A O 1
ATOM 788 N N . LEU A 1 110 ? 4.859 12.966 -5.220 1.00 85.12 110 LEU A N 1
ATOM 789 C CA . LEU A 1 110 ? 3.924 12.377 -6.186 1.00 85.12 110 LEU A CA 1
ATOM 790 C C . LEU A 1 110 ? 4.396 12.582 -7.635 1.00 85.12 110 LEU A C 1
ATOM 792 O O . LEU A 1 110 ? 4.350 11.650 -8.441 1.00 85.12 110 LEU A O 1
ATOM 796 N N . SER A 1 111 ? 4.884 13.782 -7.962 1.00 84.44 111 SER A N 1
ATOM 797 C CA . SER A 1 111 ? 5.436 14.115 -9.281 1.00 84.44 111 SER A CA 1
ATOM 798 C C . SER A 1 111 ? 6.710 13.322 -9.588 1.00 84.44 111 SER A C 1
ATOM 800 O O . SER A 1 111 ? 6.869 12.782 -10.686 1.00 84.44 111 SER A O 1
ATOM 802 N N . ALA A 1 112 ? 7.600 13.175 -8.606 1.00 82.56 112 ALA A N 1
ATOM 803 C CA . ALA A 1 112 ? 8.827 12.401 -8.745 1.00 82.56 112 ALA A CA 1
ATOM 804 C C . ALA A 1 112 ? 8.546 10.909 -8.955 1.00 82.56 112 ALA A C 1
ATOM 806 O O . ALA A 1 112 ? 9.111 10.301 -9.865 1.00 82.56 112 ALA A O 1
ATOM 807 N N . ALA A 1 113 ? 7.618 10.334 -8.185 1.00 84.50 113 ALA A N 1
ATOM 808 C CA . ALA A 1 113 ? 7.179 8.957 -8.372 1.00 84.50 113 ALA A CA 1
ATOM 809 C C . ALA A 1 113 ? 6.558 8.755 -9.766 1.00 84.50 113 ALA A C 1
ATOM 811 O O . ALA A 1 113 ? 6.915 7.811 -10.467 1.00 84.50 113 ALA A O 1
ATOM 812 N N . ALA A 1 114 ? 5.693 9.668 -10.222 1.00 84.50 114 ALA A N 1
ATOM 813 C CA . ALA A 1 114 ? 5.121 9.603 -11.568 1.00 84.50 114 ALA A CA 1
ATOM 814 C C . ALA A 1 114 ? 6.201 9.688 -12.665 1.00 84.50 114 ALA A C 1
ATOM 816 O O . ALA A 1 114 ? 6.185 8.902 -13.614 1.00 84.50 114 ALA A O 1
ATOM 817 N N . THR A 1 115 ? 7.176 10.588 -12.504 1.00 84.81 115 THR A N 1
ATOM 818 C CA . THR A 1 115 ? 8.315 10.743 -13.425 1.00 84.81 115 THR A CA 1
ATOM 819 C C . THR A 1 115 ? 9.137 9.460 -13.505 1.00 84.81 115 THR A C 1
ATOM 821 O O . THR A 1 115 ? 9.475 9.005 -14.596 1.00 84.81 115 THR A O 1
ATOM 824 N N . PHE A 1 116 ? 9.400 8.827 -12.362 1.00 80.81 116 PHE A N 1
ATOM 825 C CA . PHE A 1 116 ? 10.112 7.557 -12.295 1.00 80.81 116 PHE A CA 1
ATOM 826 C C . PHE A 1 116 ? 9.344 6.399 -12.953 1.00 80.81 116 PHE A C 1
ATOM 828 O O . PHE A 1 116 ? 9.940 5.569 -13.634 1.00 80.81 116 PHE A O 1
ATOM 835 N N . GLY A 1 117 ? 8.014 6.355 -12.825 1.00 79.44 117 GLY A N 1
ATOM 8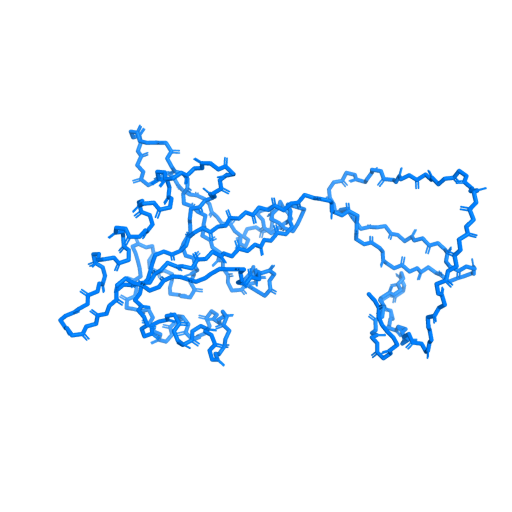36 C CA . GLY A 1 117 ? 7.192 5.420 -13.605 1.00 79.44 117 GLY A CA 1
ATOM 837 C C . GLY A 1 117 ? 7.357 5.634 -15.115 1.00 79.44 117 GLY A C 1
ATOM 838 O O . GLY A 1 117 ? 7.487 4.674 -15.877 1.00 79.44 117 GLY A O 1
ATOM 839 N N . GLY A 1 118 ? 7.444 6.898 -15.542 1.00 81.69 118 GLY A N 1
ATOM 840 C CA . GLY A 1 118 ? 7.717 7.283 -16.927 1.00 81.69 118 GLY A CA 1
ATOM 841 C C . GLY A 1 118 ? 9.052 6.759 -17.459 1.00 81.69 118 GLY A C 1
ATOM 842 O O . GLY A 1 118 ? 9.085 6.217 -18.560 1.00 81.69 118 GLY A O 1
ATOM 843 N N . THR A 1 119 ? 10.138 6.832 -16.679 1.00 81.06 119 THR A N 1
ATOM 844 C CA . THR A 1 119 ? 11.462 6.338 -17.120 1.00 81.06 119 THR A CA 1
ATOM 845 C C . THR A 1 119 ? 11.517 4.821 -17.307 1.00 81.06 119 THR A C 1
ATOM 847 O O . THR A 1 119 ? 12.396 4.324 -18.008 1.00 81.06 119 THR A O 1
ATOM 850 N N . ARG A 1 120 ? 10.575 4.080 -16.711 1.00 74.06 120 ARG A N 1
ATOM 851 C CA . ARG A 1 120 ? 10.439 2.622 -16.849 1.00 74.06 120 ARG A CA 1
ATOM 852 C C . ARG A 1 120 ? 9.462 2.186 -17.940 1.00 74.06 120 ARG A C 1
ATOM 854 O O . ARG A 1 120 ? 9.333 0.991 -18.181 1.00 74.06 120 ARG A O 1
ATOM 861 N N . THR A 1 121 ? 8.757 3.123 -18.567 1.00 82.62 121 THR A N 1
ATOM 862 C CA . THR A 1 121 ? 7.693 2.814 -19.525 1.00 82.62 121 THR A CA 1
ATOM 863 C C . THR A 1 121 ? 8.271 2.610 -20.926 1.00 82.62 121 THR A C 1
ATOM 865 O O . THR A 1 121 ? 8.902 3.510 -21.482 1.00 82.62 121 THR A O 1
ATOM 868 N N . GLY A 1 122 ? 8.053 1.425 -21.501 1.00 82.69 122 GLY A N 1
ATOM 869 C CA . GLY A 1 122 ? 8.505 1.094 -22.854 1.00 82.69 122 GLY A CA 1
ATOM 870 C C . GLY A 1 122 ? 7.596 1.643 -23.969 1.00 82.69 122 GLY A C 1
ATOM 871 O O . GLY A 1 122 ? 6.496 2.135 -23.706 1.00 82.69 122 GLY A O 1
ATOM 872 N N . PRO A 1 123 ? 8.015 1.544 -25.246 1.00 82.12 123 PRO A N 1
ATOM 873 C CA . PRO A 1 123 ? 7.183 1.937 -26.384 1.00 82.12 123 PRO A CA 1
ATOM 874 C C . PRO A 1 123 ? 5.834 1.200 -26.398 1.00 82.12 123 PRO A C 1
ATOM 876 O O . PRO A 1 123 ? 5.793 -0.026 -26.336 1.00 82.12 123 PRO A O 1
ATOM 879 N N . GLY A 1 124 ? 4.730 1.946 -26.511 1.00 84.12 124 GLY A N 1
ATOM 880 C CA . GLY A 1 124 ? 3.368 1.390 -26.516 1.00 84.12 124 GLY A CA 1
ATOM 881 C C . GLY A 1 124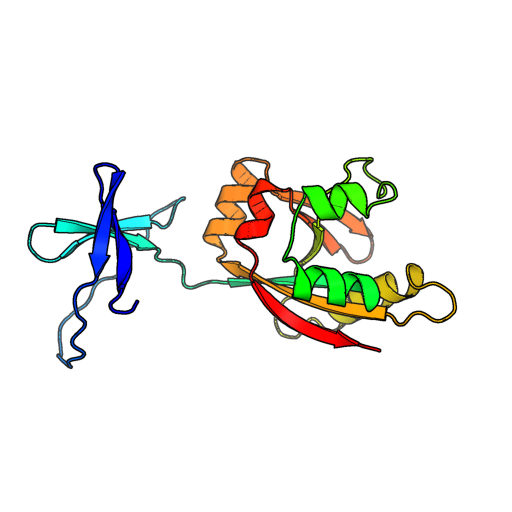 ? 2.775 1.125 -25.128 1.00 84.12 124 GLY A C 1
ATOM 882 O O . GLY A 1 124 ? 1.620 0.713 -25.029 1.00 84.12 124 GLY A O 1
ATOM 883 N N . GLU A 1 125 ? 3.526 1.396 -24.063 1.00 86.19 125 GLU A N 1
ATOM 884 C CA . GLU A 1 125 ? 3.065 1.304 -22.684 1.00 86.19 125 GLU A CA 1
ATOM 885 C C . GLU A 1 125 ? 2.775 2.701 -22.110 1.00 86.19 125 GLU A C 1
ATOM 887 O O . GLU A 1 125 ? 3.193 3.724 -22.654 1.00 86.19 125 GLU A O 1
ATOM 892 N N . ARG A 1 126 ? 2.019 2.756 -21.011 1.00 90.38 126 ARG A N 1
ATOM 893 C CA . ARG A 1 126 ? 1.694 4.002 -20.302 1.00 90.38 126 ARG A CA 1
ATOM 894 C C . ARG A 1 126 ? 2.180 3.940 -18.858 1.00 90.38 126 ARG A C 1
ATOM 896 O O . ARG A 1 126 ? 2.048 2.867 -18.260 1.00 90.38 126 ARG A O 1
ATOM 903 N N . PRO A 1 127 ? 2.668 5.043 -18.268 1.00 90.88 127 PRO A N 1
ATOM 904 C CA . PRO A 1 127 ? 3.034 5.057 -16.863 1.00 90.88 127 PRO A CA 1
ATOM 905 C C . PRO A 1 127 ? 1.796 5.086 -15.958 1.00 90.88 127 PRO A C 1
ATOM 907 O O . PRO A 1 127 ? 0.712 5.543 -16.333 1.00 90.88 127 PRO A O 1
ATOM 910 N N . ALA A 1 128 ? 1.977 4.607 -14.735 1.00 90.56 128 ALA A N 1
ATOM 911 C CA . ALA A 1 128 ? 0.987 4.605 -13.675 1.00 90.56 128 ALA A CA 1
ATOM 912 C C . ALA A 1 128 ? 1.620 5.009 -12.337 1.00 90.56 128 ALA A C 1
ATOM 914 O O . ALA A 1 128 ? 2.774 4.697 -12.046 1.00 90.56 128 ALA A O 1
ATOM 915 N N . LEU A 1 129 ? 0.833 5.685 -11.506 1.00 91.94 129 LEU A N 1
ATOM 916 C CA . LEU A 1 129 ? 1.145 5.999 -10.119 1.00 91.94 129 LEU A CA 1
ATOM 917 C C . LEU A 1 129 ? 0.181 5.234 -9.216 1.00 91.94 129 LEU A C 1
ATOM 919 O O . LEU A 1 129 ? -1.036 5.360 -9.367 1.00 91.94 129 LEU A O 1
ATOM 923 N N . LEU A 1 130 ? 0.727 4.473 -8.274 1.00 93.06 130 LEU A N 1
ATOM 924 C CA . LEU A 1 130 ? -0.016 3.808 -7.207 1.00 93.06 130 LEU A CA 1
ATOM 925 C C . LEU A 1 130 ? 0.298 4.492 -5.878 1.00 93.06 130 LEU A C 1
ATOM 927 O O . LEU A 1 130 ? 1.438 4.897 -5.657 1.00 93.06 130 LEU A O 1
ATOM 931 N N . VAL A 1 131 ? -0.694 4.596 -4.993 1.00 93.19 131 VAL A N 1
ATOM 932 C CA . VAL A 1 131 ? -0.464 4.959 -3.587 1.00 93.19 131 VAL A CA 1
ATOM 933 C C . VAL A 1 131 ? -0.962 3.829 -2.708 1.00 93.19 131 VAL A C 1
ATOM 935 O O . VAL A 1 131 ? -2.108 3.381 -2.835 1.00 93.19 131 VAL A O 1
ATOM 938 N N . PHE A 1 132 ? -0.082 3.381 -1.825 1.00 94.38 132 PHE A N 1
ATOM 939 C CA . PHE A 1 132 ? -0.359 2.375 -0.817 1.00 94.38 132 PHE A CA 1
ATOM 940 C C . PHE A 1 132 ? -0.409 3.018 0.558 1.00 94.38 132 PHE A C 1
ATOM 942 O O . PHE A 1 132 ? 0.360 3.924 0.839 1.00 94.38 132 PHE A O 1
ATOM 949 N N . GLN A 1 133 ? -1.281 2.516 1.416 1.00 94.38 133 GLN A N 1
ATOM 950 C CA . GLN A 1 133 ? -1.406 2.943 2.795 1.00 94.38 133 GLN A CA 1
ATOM 951 C C . GLN A 1 133 ? -1.081 1.788 3.731 1.00 94.38 133 GLN A C 1
ATOM 953 O O . GLN A 1 133 ? -1.439 0.638 3.467 1.00 94.38 133 GLN A O 1
ATOM 958 N N . MET A 1 134 ? -0.447 2.109 4.850 1.00 91.94 134 MET A N 1
ATOM 959 C CA . MET A 1 134 ? -0.246 1.191 5.964 1.00 91.94 134 MET A CA 1
ATOM 960 C C . MET A 1 134 ? -0.343 1.958 7.281 1.00 91.94 134 MET A C 1
ATOM 962 O O . MET A 1 134 ? -0.030 3.143 7.357 1.00 91.94 134 MET A O 1
ATOM 966 N N . CYS A 1 135 ? -0.782 1.287 8.342 1.00 90.69 135 CYS A N 1
ATOM 967 C CA . CYS A 1 135 ? -0.781 1.885 9.673 1.00 90.69 135 CYS A CA 1
ATOM 968 C C . CYS A 1 135 ? 0.660 2.128 10.167 1.00 90.69 135 CYS A C 1
ATOM 970 O O . CYS A 1 135 ? 1.539 1.276 10.000 1.00 90.69 135 CYS A O 1
ATOM 972 N N . ARG A 1 136 ? 0.888 3.263 10.840 1.00 90.00 136 ARG A N 1
ATOM 973 C CA . ARG A 1 136 ? 2.209 3.669 11.345 1.00 90.00 136 ARG A CA 1
ATOM 974 C C . ARG A 1 136 ? 2.840 2.613 12.252 1.00 90.00 136 ARG A C 1
ATOM 976 O O . ARG A 1 136 ? 4.003 2.272 12.076 1.00 90.00 136 ARG A O 1
ATOM 983 N N . CYS A 1 137 ? 2.075 1.990 13.149 1.00 85.31 137 CYS A N 1
ATOM 984 C CA . CYS A 1 137 ? 2.662 0.973 14.022 1.00 85.31 137 CYS A CA 1
ATOM 985 C C . CYS A 1 137 ? 3.046 -0.326 13.302 1.00 85.31 137 CYS A C 1
ATOM 987 O O . CYS A 1 137 ? 3.922 -1.052 13.772 1.00 85.31 137 CYS A O 1
ATOM 989 N N . GLN A 1 138 ? 2.399 -0.650 12.176 1.00 88.69 138 GLN A N 1
ATOM 990 C CA . GLN A 1 138 ? 2.844 -1.770 11.345 1.00 88.69 138 GLN A CA 1
ATOM 991 C C . GLN A 1 138 ? 4.143 -1.422 10.629 1.00 88.69 138 GLN A C 1
ATOM 993 O O . GLN A 1 138 ? 5.056 -2.246 10.637 1.00 88.69 138 GLN A O 1
ATOM 998 N N . TYR A 1 139 ? 4.248 -0.199 10.102 1.00 92.75 139 TYR A N 1
ATOM 999 C CA . TYR A 1 139 ? 5.486 0.317 9.524 1.00 92.75 139 TYR A CA 1
ATOM 1000 C C . TYR A 1 139 ? 6.655 0.201 10.511 1.00 92.75 139 TYR A C 1
ATOM 1002 O O . TYR A 1 139 ? 7.666 -0.433 10.202 1.00 92.75 139 TYR A O 1
ATOM 1010 N N . ASP A 1 140 ? 6.500 0.746 11.720 1.00 91.62 140 ASP A N 1
ATOM 1011 C CA . ASP A 1 140 ? 7.570 0.770 12.722 1.00 91.62 140 ASP A CA 1
ATOM 1012 C C . ASP A 1 140 ? 7.974 -0.655 13.141 1.00 91.62 140 ASP A C 1
ATOM 1014 O O . ASP A 1 140 ? 9.161 -0.985 13.196 1.00 91.62 140 ASP A O 1
ATOM 1018 N N . ARG A 1 141 ? 6.992 -1.547 13.350 1.00 88.88 141 ARG A N 1
ATOM 1019 C CA . ARG A 1 141 ? 7.236 -2.961 13.679 1.00 88.88 141 ARG A CA 1
ATOM 1020 C C . ARG A 1 141 ? 8.014 -3.684 12.579 1.00 88.88 141 ARG A C 1
ATOM 1022 O O . ARG A 1 141 ? 8.951 -4.421 12.879 1.00 88.88 141 ARG A O 1
ATOM 1029 N N . LEU A 1 142 ? 7.594 -3.535 11.325 1.00 91.44 142 LEU A N 1
ATOM 1030 C CA . LEU A 1 142 ? 8.203 -4.227 10.186 1.00 91.44 142 LEU A CA 1
ATOM 1031 C C . LEU A 1 142 ? 9.590 -3.662 9.862 1.00 91.44 142 LEU A C 1
ATOM 1033 O O . LEU A 1 142 ? 10.475 -4.425 9.482 1.00 91.44 142 LEU A O 1
ATOM 1037 N N . THR A 1 143 ? 9.803 -2.365 10.091 1.00 93.56 143 THR A N 1
ATOM 1038 C CA . THR A 1 143 ? 11.125 -1.729 10.010 1.00 93.56 143 THR A CA 1
ATOM 1039 C C . THR A 1 143 ? 12.061 -2.280 11.085 1.00 93.56 143 THR A C 1
ATOM 1041 O O . THR A 1 143 ? 13.161 -2.725 10.768 1.00 93.56 143 THR A O 1
ATOM 1044 N N . ALA A 1 144 ? 11.614 -2.348 12.344 1.00 90.69 144 ALA A N 1
ATOM 1045 C CA . ALA A 1 144 ? 12.407 -2.913 13.440 1.00 90.69 144 ALA A CA 1
ATOM 1046 C C . ALA A 1 144 ? 12.755 -4.400 13.226 1.00 90.69 144 ALA A C 1
ATOM 1048 O O . ALA A 1 144 ? 13.810 -4.859 13.656 1.00 90.69 144 ALA A O 1
ATOM 1049 N N . ALA A 1 145 ? 11.883 -5.146 12.544 1.00 87.25 145 ALA A N 1
ATOM 1050 C CA . ALA A 1 145 ? 12.110 -6.540 12.167 1.00 87.25 145 ALA A CA 1
ATOM 1051 C C . ALA A 1 145 ? 12.960 -6.716 10.888 1.00 87.25 145 ALA A C 1
ATOM 1053 O O . ALA A 1 145 ? 13.268 -7.846 10.520 1.00 87.25 145 ALA A O 1
ATOM 1054 N N . GLY A 1 146 ? 13.336 -5.629 10.202 1.00 90.94 146 GLY A N 1
ATOM 1055 C CA . GLY A 1 146 ? 14.140 -5.667 8.976 1.00 90.94 146 GLY A CA 1
ATOM 1056 C C . GLY A 1 146 ? 13.371 -6.032 7.701 1.00 90.94 146 GLY A C 1
ATOM 1057 O O . GLY A 1 146 ? 13.987 -6.258 6.663 1.00 90.94 146 GLY A O 1
ATOM 1058 N N . HIS A 1 147 ? 12.037 -6.074 7.747 1.00 89.81 147 HIS A N 1
ATOM 1059 C CA . HIS A 1 147 ? 11.183 -6.337 6.579 1.00 89.81 147 HIS A CA 1
ATOM 1060 C C . HIS A 1 147 ? 10.902 -5.079 5.745 1.00 89.81 147 HIS A C 1
ATOM 1062 O O . HIS A 1 147 ? 10.434 -5.176 4.608 1.00 89.81 147 HIS A O 1
ATOM 1068 N N . ILE A 1 148 ? 11.187 -3.902 6.305 1.00 93.50 148 ILE A N 1
ATOM 1069 C CA . ILE A 1 148 ? 11.222 -2.626 5.592 1.00 93.50 148 ILE A CA 1
ATOM 1070 C C . ILE A 1 148 ? 12.613 -2.037 5.789 1.00 93.50 148 ILE A C 1
ATOM 1072 O O . ILE A 1 148 ? 13.112 -1.965 6.911 1.00 93.50 148 ILE A O 1
ATOM 1076 N N . THR A 1 149 ? 13.235 -1.615 4.695 1.00 92.62 149 THR A N 1
ATOM 1077 C CA . THR A 1 149 ? 14.517 -0.903 4.724 1.00 92.62 149 THR A CA 1
ATOM 1078 C C . THR A 1 149 ? 14.375 0.444 4.038 1.00 92.62 149 THR A C 1
ATOM 1080 O O . THR A 1 149 ? 13.492 0.633 3.203 1.00 92.62 149 THR A O 1
ATOM 1083 N N . THR A 1 150 ? 15.226 1.398 4.401 1.00 91.44 150 THR A N 1
ATOM 1084 C CA . THR A 1 150 ? 15.190 2.752 3.845 1.00 91.44 150 THR A CA 1
ATOM 1085 C C . THR A 1 150 ? 16.538 3.139 3.268 1.00 91.44 150 THR A C 1
ATOM 1087 O O . THR A 1 150 ? 17.575 2.797 3.839 1.00 91.44 150 THR A O 1
ATOM 1090 N N . ARG A 1 151 ? 16.540 3.915 2.185 1.00 87.44 151 ARG A N 1
ATOM 1091 C CA . ARG A 1 151 ? 17.752 4.570 1.675 1.00 87.44 151 ARG A CA 1
ATOM 1092 C C . ARG A 1 151 ? 17.438 5.952 1.125 1.00 87.44 151 ARG A C 1
ATOM 1094 O O . ARG A 1 151 ? 16.355 6.173 0.596 1.00 87.44 151 ARG A O 1
ATOM 1101 N N . VAL A 1 152 ? 18.397 6.867 1.200 1.00 82.69 152 VAL A N 1
ATOM 1102 C CA . VAL A 1 152 ? 18.289 8.167 0.526 1.00 82.69 152 VAL A CA 1
ATOM 1103 C C . VAL A 1 152 ? 18.656 7.971 -0.942 1.00 82.69 152 VAL A C 1
ATOM 1105 O O . VAL A 1 152 ? 19.744 7.483 -1.240 1.00 82.69 152 VAL A O 1
ATOM 1108 N N . THR A 1 153 ? 17.741 8.288 -1.859 1.00 70.44 153 THR A N 1
ATOM 1109 C CA . THR A 1 153 ? 17.988 8.136 -3.310 1.00 70.44 153 THR A CA 1
ATOM 1110 C C . THR A 1 153 ? 18.416 9.430 -3.990 1.00 70.44 153 THR A C 1
ATOM 1112 O O . THR A 1 153 ? 18.904 9.392 -5.114 1.00 70.44 153 THR A O 1
ATOM 1115 N N . ASP A 1 154 ? 18.220 10.565 -3.325 1.00 67.50 154 ASP A N 1
ATOM 1116 C CA . ASP A 1 154 ? 18.611 11.884 -3.806 1.00 67.50 154 ASP A CA 1
ATOM 1117 C C . ASP A 1 154 ? 18.972 12.752 -2.595 1.00 67.50 154 ASP A C 1
ATOM 1119 O O . ASP A 1 154 ? 18.103 13.146 -1.817 1.00 67.50 154 ASP A O 1
ATOM 1123 N N . GLU A 1 155 ? 20.267 13.011 -2.418 1.00 62.22 155 GLU A N 1
ATOM 1124 C CA . GLU A 1 155 ? 20.791 13.820 -1.312 1.00 62.22 155 GLU A CA 1
ATOM 1125 C C . GLU A 1 155 ? 20.341 15.288 -1.396 1.00 62.22 155 GLU A C 1
ATOM 1127 O O . GLU A 1 155 ? 20.312 15.972 -0.376 1.00 62.22 155 GLU A O 1
ATOM 1132 N N . VAL A 1 156 ? 19.950 15.768 -2.585 1.00 63.94 156 VAL A N 1
ATOM 1133 C CA . VAL A 1 156 ? 19.500 17.149 -2.804 1.00 63.94 156 VAL A CA 1
ATOM 1134 C C . VAL A 1 156 ? 18.046 17.324 -2.373 1.00 63.94 156 VAL A C 1
ATOM 1136 O O . VAL A 1 156 ? 17.726 18.301 -1.700 1.00 63.94 156 VAL A O 1
ATOM 1139 N N . SER A 1 157 ? 17.161 16.386 -2.730 1.00 68.06 157 SER A N 1
ATOM 1140 C CA . SER A 1 157 ? 15.762 16.418 -2.268 1.00 68.06 157 SER A CA 1
ATOM 1141 C C . SER A 1 157 ? 15.559 15.803 -0.882 1.00 68.06 157 SER A C 1
ATOM 1143 O O . SER A 1 157 ? 14.497 15.985 -0.293 1.00 68.06 157 SER A O 1
ATOM 1145 N N . GLY A 1 158 ? 16.544 15.064 -0.358 1.00 70.94 158 GLY A N 1
ATOM 1146 C CA . GLY A 1 158 ? 16.453 14.371 0.929 1.00 70.94 158 GLY A CA 1
ATOM 1147 C C . GLY A 1 158 ? 15.421 13.240 0.948 1.00 70.94 158 GLY A C 1
ATOM 1148 O O . GLY A 1 158 ? 15.070 12.746 2.020 1.00 70.94 158 GLY A O 1
ATOM 1149 N N . ARG A 1 159 ? 14.909 12.828 -0.220 1.00 78.81 159 ARG A N 1
ATOM 1150 C CA . ARG A 1 159 ? 13.857 11.814 -0.317 1.00 78.81 159 ARG A CA 1
ATOM 1151 C C . ARG A 1 159 ? 14.362 10.457 0.141 1.00 78.81 159 ARG A C 1
ATOM 1153 O O . ARG A 1 159 ? 15.364 9.936 -0.360 1.00 78.81 159 ARG A O 1
ATOM 1160 N N . VAL A 1 160 ? 13.599 9.868 1.052 1.00 85.00 160 VAL A N 1
ATOM 1161 C CA . VAL A 1 160 ? 13.822 8.521 1.558 1.00 85.00 160 VAL A CA 1
ATOM 1162 C C . VAL A 1 160 ? 12.978 7.556 0.737 1.00 85.00 160 VAL A C 1
ATOM 1164 O O . VAL A 1 160 ? 11.758 7.680 0.657 1.00 85.00 160 VAL A O 1
ATOM 1167 N N . GLU A 1 161 ? 13.638 6.602 0.094 1.00 88.00 161 GLU A N 1
ATOM 1168 C CA . GLU A 1 161 ? 12.975 5.458 -0.511 1.00 88.00 161 GLU A CA 1
ATOM 1169 C C . GLU A 1 161 ? 12.753 4.393 0.562 1.00 88.00 161 GLU A C 1
ATOM 1171 O O . GLU A 1 161 ? 13.691 3.990 1.255 1.00 88.00 161 GLU A O 1
ATOM 1176 N N . HIS A 1 162 ? 11.513 3.930 0.673 1.00 93.00 162 HIS A N 1
ATOM 1177 C CA . HIS A 1 162 ? 11.082 2.858 1.558 1.00 93.00 162 HIS A CA 1
ATOM 1178 C C . HIS A 1 162 ? 10.910 1.587 0.728 1.00 93.00 162 HIS A C 1
ATOM 1180 O O . HIS A 1 162 ? 10.131 1.545 -0.232 1.00 93.00 162 HIS A O 1
ATOM 1186 N N . ILE A 1 163 ? 11.667 0.558 1.094 1.00 91.19 163 ILE A N 1
ATOM 1187 C CA . ILE A 1 163 ? 11.785 -0.706 0.378 1.00 91.19 163 ILE A CA 1
ATOM 1188 C C . ILE A 1 163 ? 11.091 -1.781 1.206 1.00 91.19 163 ILE A C 1
ATOM 1190 O O . ILE A 1 163 ? 11.576 -2.184 2.264 1.00 91.19 163 ILE A O 1
ATOM 1194 N N . PHE A 1 164 ? 9.953 -2.244 0.705 1.00 91.44 164 PHE A N 1
ATOM 1195 C CA . PHE A 1 164 ? 9.109 -3.247 1.337 1.00 91.44 164 PHE A CA 1
ATOM 1196 C C . PHE A 1 164 ? 9.473 -4.643 0.837 1.00 91.44 164 PHE A C 1
ATOM 1198 O O . PHE A 1 164 ? 9.326 -4.930 -0.354 1.00 91.44 164 PHE A O 1
ATOM 1205 N N . GLY A 1 165 ? 9.923 -5.505 1.747 1.00 86.31 165 GLY A N 1
ATOM 1206 C CA . GLY A 1 165 ? 10.135 -6.927 1.486 1.00 86.31 165 GLY A CA 1
ATOM 1207 C C . GLY A 1 165 ? 8.828 -7.723 1.440 1.00 86.31 165 GLY A C 1
ATOM 1208 O O . GLY A 1 165 ? 7.743 -7.207 1.729 1.00 86.31 165 GLY A O 1
ATOM 1209 N N . ALA A 1 166 ? 8.931 -9.009 1.099 1.00 82.62 166 ALA A N 1
ATOM 1210 C CA . ALA A 1 166 ? 7.780 -9.894 0.911 1.00 82.62 166 ALA A CA 1
ATOM 1211 C C . ALA A 1 166 ? 6.888 -10.005 2.162 1.00 82.62 166 ALA A C 1
ATOM 1213 O O . ALA A 1 166 ? 5.668 -10.065 2.042 1.00 82.62 166 ALA A O 1
ATOM 1214 N N . GLU A 1 167 ? 7.473 -9.982 3.359 1.00 83.69 167 GLU A N 1
ATOM 1215 C CA . GLU A 1 167 ? 6.759 -10.070 4.635 1.00 83.69 167 GLU A CA 1
ATOM 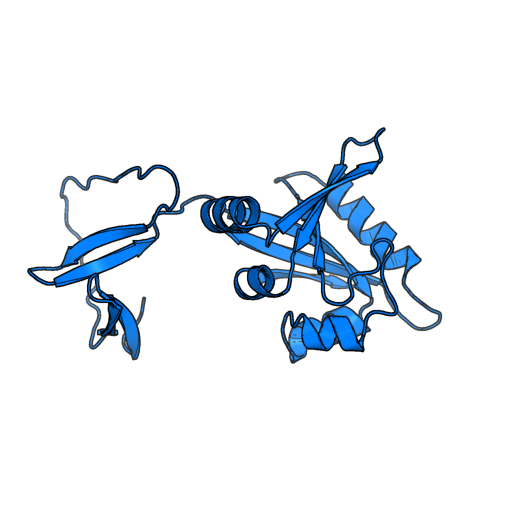1216 C C . GLU A 1 167 ? 6.031 -8.771 5.004 1.00 83.69 167 GLU A C 1
ATOM 1218 O O . GLU A 1 167 ? 5.107 -8.797 5.816 1.00 83.69 167 GLU A O 1
ATOM 1223 N N . ALA A 1 168 ? 6.417 -7.637 4.412 1.00 89.19 168 ALA A N 1
ATOM 1224 C CA . ALA A 1 168 ? 5.787 -6.344 4.662 1.00 89.19 168 ALA A CA 1
ATOM 1225 C C . ALA A 1 168 ? 4.630 -6.047 3.690 1.00 89.19 168 ALA A C 1
ATOM 1227 O O . ALA A 1 168 ? 3.685 -5.346 4.047 1.00 89.19 168 ALA A O 1
ATOM 1228 N N . MET A 1 169 ? 4.662 -6.605 2.476 1.00 87.31 169 MET A N 1
ATOM 1229 C CA . MET A 1 169 ? 3.658 -6.342 1.435 1.00 87.31 169 MET A CA 1
ATOM 1230 C C . MET A 1 169 ? 2.200 -6.661 1.806 1.00 87.31 169 MET A C 1
ATOM 1232 O O . MET A 1 169 ? 1.338 -5.862 1.442 1.00 87.31 169 MET A O 1
ATOM 1236 N N . PRO A 1 170 ? 1.873 -7.748 2.539 1.00 87.50 170 PRO A N 1
ATOM 1237 C CA . PRO A 1 170 ? 0.488 -8.058 2.910 1.00 87.50 170 PRO A CA 1
ATOM 1238 C C . PRO A 1 170 ? -0.191 -6.999 3.791 1.00 87.50 170 PRO A C 1
ATOM 1240 O O . PRO A 1 170 ? -1.406 -7.041 3.972 1.00 87.50 170 PRO A O 1
ATOM 1243 N N . PHE A 1 171 ? 0.584 -6.074 4.359 1.00 89.06 171 PHE A N 1
ATOM 1244 C CA . PHE A 1 171 ? 0.106 -5.001 5.227 1.00 89.06 171 PHE A CA 1
ATOM 1245 C C . PHE A 1 171 ? -0.171 -3.689 4.477 1.00 89.06 171 PHE A C 1
ATOM 1247 O O . PHE A 1 171 ? -0.734 -2.757 5.052 1.00 89.06 171 PHE A O 1
ATOM 1254 N N . LEU A 1 172 ? 0.184 -3.615 3.190 1.00 90.75 172 LEU A N 1
ATOM 1255 C CA . LEU A 1 172 ? -0.097 -2.468 2.334 1.00 90.75 172 LEU A CA 1
ATOM 1256 C C . LEU A 1 172 ? -1.479 -2.595 1.692 1.00 90.75 172 LEU A C 1
ATOM 1258 O O . LEU A 1 172 ? -1.828 -3.612 1.097 1.00 90.75 172 LEU A O 1
ATOM 1262 N N . THR A 1 173 ? -2.248 -1.512 1.746 1.00 91.38 173 THR A N 1
ATOM 1263 C CA . THR A 1 173 ? -3.524 -1.384 1.037 1.00 91.38 173 THR A CA 1
ATOM 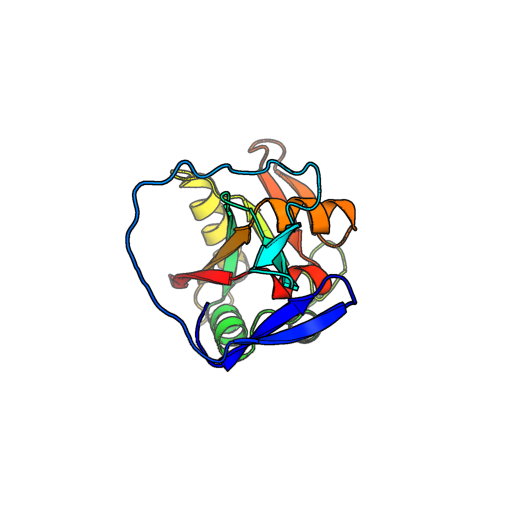1264 C C . THR A 1 173 ? -3.373 -0.378 -0.091 1.00 91.38 173 THR A C 1
ATOM 1266 O O . THR A 1 173 ? -3.021 0.767 0.162 1.00 91.38 173 THR A O 1
ATOM 1269 N N . GLN A 1 174 ? -3.657 -0.757 -1.338 1.00 92.00 174 GLN A N 1
ATOM 1270 C CA . GLN A 1 174 ? -3.704 0.221 -2.429 1.00 92.00 174 GLN A CA 1
ATOM 1271 C C . GLN A 1 174 ? -4.925 1.133 -2.245 1.00 92.00 174 GLN A C 1
ATOM 1273 O O . GLN A 1 174 ? -6.060 0.666 -2.325 1.00 92.00 174 GLN A O 1
ATOM 1278 N N . ILE A 1 175 ? -4.695 2.428 -2.032 1.00 92.25 175 ILE A N 1
ATOM 1279 C CA . ILE A 1 175 ? -5.754 3.426 -1.807 1.00 92.25 175 ILE A CA 1
ATOM 1280 C C . ILE A 1 175 ? -5.988 4.331 -3.018 1.00 92.25 175 ILE A C 1
ATOM 1282 O O . ILE A 1 175 ? -7.037 4.964 -3.127 1.00 92.25 175 ILE A O 1
ATOM 1286 N N . TYR A 1 176 ? -5.034 4.384 -3.950 1.00 92.50 176 TYR A N 1
ATOM 1287 C CA . TYR A 1 176 ? -5.131 5.224 -5.138 1.00 92.50 176 TYR A CA 1
ATOM 1288 C C . TYR A 1 176 ? -4.369 4.633 -6.322 1.00 92.50 176 TYR A C 1
ATOM 1290 O O . TYR A 1 176 ? -3.319 4.007 -6.161 1.00 92.50 176 TYR A O 1
ATOM 1298 N N . ARG A 1 177 ? -4.890 4.884 -7.526 1.00 93.06 177 ARG A N 1
ATOM 1299 C CA . ARG A 1 177 ? -4.223 4.624 -8.802 1.00 93.06 177 ARG A CA 1
ATOM 1300 C C . ARG A 1 177 ? -4.529 5.748 -9.788 1.00 93.06 177 ARG A C 1
ATOM 1302 O O . ARG A 1 177 ? -5.685 6.143 -9.934 1.00 93.06 177 ARG A O 1
ATOM 1309 N N . ARG A 1 178 ? -3.515 6.184 -10.536 1.00 92.44 178 ARG A N 1
ATOM 1310 C CA . ARG A 1 178 ? -3.652 7.075 -11.695 1.00 92.44 178 ARG A CA 1
ATOM 1311 C C . ARG A 1 178 ? -2.812 6.573 -12.858 1.00 92.44 178 ARG A C 1
ATOM 1313 O O . ARG A 1 178 ? -1.624 6.335 -12.694 1.00 92.44 178 ARG A O 1
ATOM 1320 N N . ASN A 1 179 ? -3.425 6.463 -14.030 1.00 91.56 179 ASN A N 1
ATOM 1321 C CA . ASN A 1 179 ? -2.723 6.204 -15.286 1.00 91.56 179 ASN A CA 1
ATOM 1322 C C . ASN A 1 179 ? -2.499 7.543 -16.008 1.00 91.56 179 ASN A C 1
ATOM 1324 O O . ASN A 1 179 ? -3.359 8.427 -15.910 1.00 91.56 179 ASN A O 1
ATOM 1328 N N . PHE A 1 180 ? -1.381 7.688 -16.720 1.00 84.62 180 PHE A N 1
ATOM 1329 C CA . PHE A 1 180 ? -1.061 8.884 -17.510 1.00 84.62 180 PHE A CA 1
ATOM 1330 C C . PHE A 1 180 ? -1.068 8.580 -19.005 1.00 84.62 180 PHE A C 1
ATOM 1332 O O . PHE A 1 180 ? -0.729 7.449 -19.410 1.00 84.62 180 PHE A O 1
#

pLDDT: mean 80.59, std 11.71, range [46.59, 94.75]

Sequence (180 aa):
MAAGQDLATSAGMQLRIVAKRAWTEKAQVLNLTVEGIHTYYVLAGNKPVLVHNCGETMDFAHGTTTSHADNIAANGLSGDAARAASSGGSVGQPGNLFTYEVNPGDSDTLSAAATFGGTRTGPGERPALLVFQMCRCQYDRLTAAGHITTRVTDEVSGRVEHIFGAEAMPFLTQIYRRNF

Secondary structure (DSSP, 8-state):
--TT-EEE-TTS-EEE------------------SSS-EEEEEETTEEEEEE----EEEEEEEEEHHHHHHHHHH-S-HHHHHHH-S--TTS-TTPEEEEEE-TT-HHHHHHHHHHHHHTPPTT--EEEEEEEEEHHHHHHHHHTTSEEEEEEETTTTEEEEEE-TTTGGG-EEEEEEE-

InterPro domains:
  IPR030934 Intein C-terminal splicing region [PS50818] (28-54)
  IPR030934 Intein C-terminal splicing region [TIGR01443] (31-54)

Radius of gyration: 19.74 Å; chains: 1; bounding box: 47×37×57 Å

Organism: NCBI:txid2714351